Protein 3OKQ (pdb70)

Organism: Saccharomyces cerevisiae (strain ATCC 204508 / S288c) (NCBI:txid559292)

CATH classification: 1.20.58.1540

GO terms:
  GO:0099503 secretory vesicle (C, IDA)
  GO:0005519 cytoskeletal regulatory protein binding (F, IDA)
  GO:0043332 mating projection tip (C, IDA)
  GO:0000131 incipient cellular bud site (C, IDA)
  GO:0005816 spindle pole body (C, IDA)
  GO:0005934 cellular bud tip (C, IDA)
  GO:0005935 cellular bud neck (C, IDA)
  GO:0003779 actin binding (F, IDA)
  GO:0000133 polarisome (C, IDA)
  GO:0051127 positive regulation of actin nucleation (P, IDA)
  GO:0090338 positive regulation of formin-nucleated actin cable assembly (P, IDA)
  GO:0051017 actin filament bundle assembly (P, IGI)
  GO:0051127 positive regulation of actin nucleation (P, IGI)
  GO:0032956 regulation of actin cytoskeleton organization (P, IGI)
  GO:0071474 cellular hyperosmotic response (P, IGI)
  GO:0090338 positive regulation of formin-nucleated actin cable assembly (P, IGI)
  GO:0007118 budding cell apical bud growth (P, IGI)
  GO:0008047 enzyme activator activity (F, IMP)
  GO:0043332 mating projection tip (C, HDA)
  GO:0005628 prospore membrane (C, HDA)

Foldseek 3Di:
DDLVVVLVVLVVVLVVLVVVLVVLVVVLVVLVVVQCCCCVPVVDHDDPVSVVVSVVSVVVSVVSVVVSVVSCVVCVVSNVVSVCVVVVVVVVVVVVVVVVVVVVVVVVVVVVVVVVVVVVVVVVD

Radius of gyration: 33.39 Å; Cα contacts (8 Å, |Δi|>4): 32; chains: 1; bounding box: 31×106×50 Å

InterPro domains:
  IPR005613 Actin interacting protein 3, C-terminal [SM00806] (365-776)
  IPR022782 Actin interacting protein 3-like, C-terminal [PF03915] (365-776)
  IPR051825 SRC Kinase Signaling Inhibitor [PTHR22741] (454-774)
  IPR056279 Aip3p/Bud6, N-terminal domain [PF23153] (26-134)

Nearest PDB structures (foldseek):
  3okq-assembly1_A-2  TM=1.005E+00  e=1.986E-15  Saccharomyces cerevisiae
  4ilo-assembly1_A  TM=4.457E-01  e=1.223E+00  Chlamydia trachomatis L2/434/Bu

B-factor: mean 29.8, std 8.94, range [16.36, 65.03]

Sequence (125 aa):
SSNRMYMEKSQTELGDLSDTLLSKVDDLQDVIEIMRKDVAERRSQPAKKKLETVSKDLENAQADVLKLQEFIDTEKPHWKKTWEAELDKVCEEQQFLTLQEELILDLKEDLGKALETFDLIKLCC

Secondary structure (DSSP, 8-state):
--HHHHHHHHHHHHHHHHHHHHHHHHHHHHHHHHHHHHHHHH-PPPPHHHHHHHHHHHHHHHHHHHHHHHHHHHHHHHHHHHHHHHHHHHHHHHHHHHHHHHHHHHHHHHHHHHHHHHHHHHHH-

Solvent-accessible surface area: 10484 Å² total; per-residue (Å²): 130,66,101,98,91,84,6,97,131,8,76,86,86,35,34,85,75,44,92,70,15,105,59,90,55,71,94,15,108,88,50,65,57,103,24,158,108,38,71,83,120,151,213,41,136,26,57,123,104,93,73,119,32,12,57,114,64,78,110,86,9,122,38,37,72,113,131,32,92,104,30,58,86,93,28,111,62,76,15,96,132,10,99,94,65,66,122,91,119,72,60,115,91,117,102,126,104,70,111,78,89,93,84,87,120,76,103,137,102,90,115,32,126,54,92,118,73,108,65,113,90,115,149,118,132

Structure (mmCIF, N/CA/C/O backbone):
data_3OKQ
#
_entry.id   3OKQ
#
_cell.length_a   58.883
_cell.length_b   95.214
_cell.length_c   70.787
_cell.angle_alpha   90.00
_cell.angle_beta   90.00
_cell.angle_gamma   90.00
#
_symmetry.space_group_name_H-M   'C 2 2 21'
#
loop_
_entity.id
_entity.type
_entity.pdbx_description
1 polymer 'Bud site selection protein 6'
2 water water
#
loop_
_atom_site.group_PDB
_atom_site.id
_atom_site.type_symbol
_atom_site.label_atom_id
_atom_site.label_alt_id
_atom_site.label_comp_id
_atom_site.label_asym_id
_atom_site.label_entity_id
_atom_site.label_seq_id
_atom_site.pdbx_PDB_ins_code
_atom_site.Cartn_x
_atom_site.Cartn_y
_atom_site.Cartn_z
_atom_site.occupancy
_atom_site.B_iso_or_equiv
_atom_site.auth_seq_id
_atom_site.auth_comp_id
_atom_site.auth_asym_id
_atom_site.auth_atom_id
_atom_site.pdbx_PDB_model_num
ATOM 1 N N . SER A 1 6 ? -1.359 8.818 2.622 1.00 61.59 553 SER A N 1
ATOM 2 C CA . SER A 1 6 ? -0.182 8.813 1.756 1.00 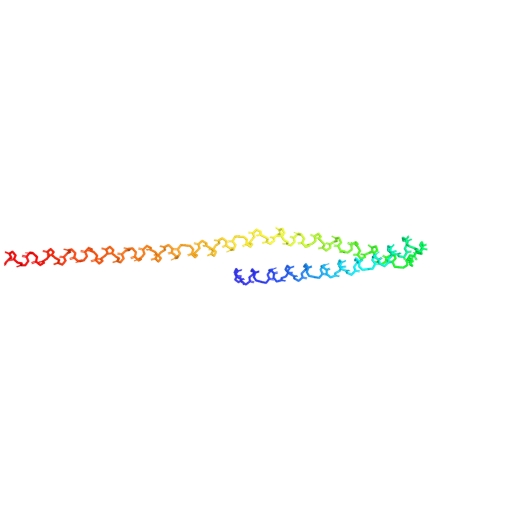57.75 553 SER A CA 1
ATOM 3 C C . SER A 1 6 ? 0.963 8.037 2.404 1.00 52.79 553 SER A C 1
ATOM 4 O O . SER A 1 6 ? 1.365 8.338 3.529 1.00 58.19 553 SER A O 1
ATOM 7 N N . SER A 1 7 ? 1.477 7.040 1.689 1.00 41.24 554 SER A N 1
ATOM 8 C CA . SER A 1 7 ? 2.594 6.227 2.163 1.00 35.72 554 SER A CA 1
ATOM 9 C C . SER A 1 7 ? 3.910 7.003 2.141 1.00 34.04 554 SER A C 1
ATOM 10 O O . SER A 1 7 ? 4.030 8.017 1.455 1.00 29.73 554 SER A O 1
ATOM 13 N N . ASN A 1 8 ? 4.896 6.519 2.890 1.00 31.75 555 ASN A N 1
ATOM 14 C CA . ASN A 1 8 ? 6.231 7.114 2.869 1.00 30.88 555 ASN A CA 1
ATOM 15 C C . ASN A 1 8 ? 6.800 7.138 1.448 1.00 31.87 555 ASN A C 1
ATOM 16 O O . ASN A 1 8 ? 7.307 8.161 0.985 1.00 27.13 555 ASN A O 1
ATOM 21 N N . ARG A 1 9 ? 6.706 6.005 0.757 1.00 29.61 556 ARG A N 1
ATOM 22 C CA . ARG A 1 9 ? 7.206 5.908 -0.615 1.00 27.21 556 ARG A CA 1
ATOM 23 C C . ARG A 1 9 ? 6.536 6.901 -1.574 1.00 27.84 556 ARG A C 1
ATOM 24 O O . ARG A 1 9 ? 7.209 7.551 -2.383 1.00 28.28 556 ARG A O 1
ATOM 32 N N . MET A 1 10 ? 5.213 7.007 -1.503 1.00 28.45 557 MET A N 1
ATOM 33 C CA . MET A 1 10 ? 4.493 7.937 -2.370 1.00 30.41 557 MET A CA 1
ATOM 34 C C . MET A 1 10 ? 4.855 9.388 -2.061 1.00 31.09 557 MET A C 1
ATOM 35 O O . MET A 1 10 ? 4.963 10.212 -2.968 1.00 29.05 557 MET A O 1
ATOM 40 N N . TYR A 1 11 ? 5.045 9.705 -0.785 1.00 28.91 558 TYR A N 1
ATOM 41 C CA . TYR A 1 11 ? 5.434 11.063 -0.423 1.00 30.76 558 TYR A CA 1
ATOM 42 C C . TYR A 1 11 ? 6.797 11.407 -1.009 1.00 28.05 558 TYR A C 1
ATOM 43 O O . TYR A 1 11 ? 7.008 12.512 -1.504 1.00 26.11 558 TYR A O 1
ATOM 52 N N . MET A 1 12 ? 7.723 10.456 -0.935 1.00 28.15 559 MET A N 1
ATOM 53 C CA . MET A 1 12 ? 9.056 10.623 -1.505 1.00 28.86 559 MET A CA 1
ATOM 54 C C . MET A 1 12 ? 8.988 10.930 -3.002 1.00 28.49 559 MET A C 1
ATOM 55 O O . MET A 1 12 ? 9.592 11.888 -3.483 1.00 23.80 559 MET A O 1
ATOM 60 N N . GLU A 1 13 ? 8.240 10.121 -3.736 1.00 25.00 560 GLU A N 1
ATOM 61 C CA . GLU A 1 13 ? 8.210 10.256 -5.184 1.00 27.36 560 GLU A CA 1
ATOM 62 C C . GLU A 1 13 ? 7.498 11.528 -5.635 1.00 26.59 560 GLU A C 1
ATOM 63 O O . GLU A 1 13 ? 7.922 12.177 -6.587 1.00 25.31 560 GLU A O 1
ATOM 69 N N . LYS A 1 14 ? 6.434 11.906 -4.941 1.00 27.88 561 LYS A N 1
ATOM 70 C CA . LYS A 1 14 ? 5.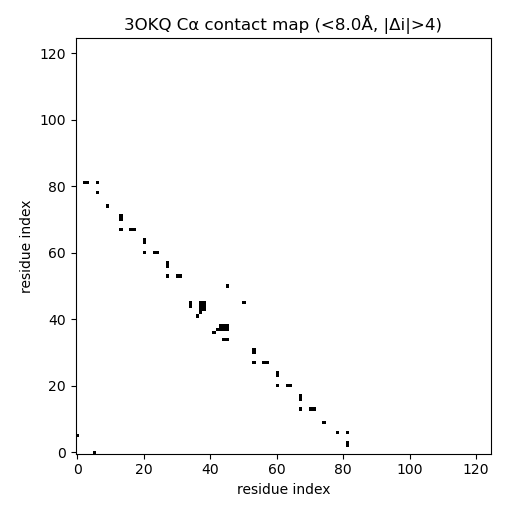751 13.145 -5.281 1.00 29.27 561 LYS A CA 1
ATOM 71 C C . LYS A 1 14 ? 6.569 14.382 -4.906 1.00 27.01 561 LYS A C 1
ATOM 72 O O . LYS A 1 14 ? 6.551 15.373 -5.629 1.00 24.61 561 LYS A O 1
ATOM 78 N N . SER A 1 15 ? 7.272 14.344 -3.776 1.00 21.50 562 SER A N 1
ATOM 79 C CA . SER A 1 15 ? 7.994 15.539 -3.339 1.00 24.69 562 SER A CA 1
ATOM 80 C C . SER A 1 15 ? 9.276 15.741 -4.163 1.00 24.61 562 SER A C 1
ATOM 81 O O . SER A 1 15 ? 9.686 16.871 -4.420 1.00 22.09 562 SER A O 1
ATOM 84 N N . GLN A 1 16 ? 9.886 14.646 -4.601 1.00 21.46 563 GLN A N 1
ATOM 85 C CA . GLN A 1 16 ? 11.053 14.745 -5.471 1.00 23.65 563 GLN A CA 1
ATOM 86 C C . GLN A 1 16 ? 10.644 15.274 -6.853 1.00 24.82 563 GLN A C 1
ATOM 87 O O . GLN A 1 16 ? 11.345 16.095 -7.448 1.00 23.54 563 GLN A O 1
ATOM 93 N N . THR A 1 17 ? 9.497 14.820 -7.343 1.00 20.87 564 THR A N 1
ATOM 94 C CA . THR A 1 17 ? 8.965 15.305 -8.615 1.00 27.32 564 THR A CA 1
ATOM 95 C C . THR A 1 17 ? 8.699 16.800 -8.532 1.00 24.83 564 THR A C 1
ATOM 96 O O . THR A 1 17 ? 8.999 17.541 -9.462 1.00 27.41 564 THR A O 1
ATOM 100 N N . GLU A 1 18 ? 8.147 17.241 -7.404 1.00 26.53 565 GLU A N 1
ATOM 101 C CA . GLU A 1 18 ? 7.904 18.666 -7.186 1.00 28.82 565 GLU A CA 1
ATOM 102 C C . GLU A 1 18 ? 9.212 19.459 -7.197 1.00 27.26 565 GLU A C 1
ATOM 103 O O . GLU A 1 18 ? 9.284 20.530 -7.790 1.00 23.43 565 GLU A O 1
ATOM 109 N N . LEU A 1 19 ? 10.245 18.928 -6.547 1.00 23.36 566 LEU A N 1
ATOM 110 C CA . LEU A 1 19 ? 11.554 19.579 -6.548 1.00 25.13 566 LEU A CA 1
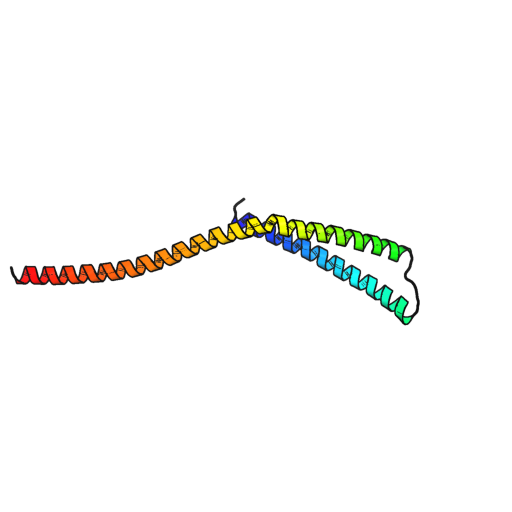ATOM 111 C C . LEU A 1 19 ? 12.075 19.775 -7.978 1.00 22.90 566 LEU A C 1
ATOM 112 O O . LEU A 1 19 ? 12.521 20.861 -8.336 1.00 23.57 566 LEU A O 1
ATOM 117 N N . GLY A 1 20 ? 12.033 18.706 -8.765 1.00 21.59 567 GLY A N 1
ATOM 118 C CA . GLY A 1 20 ? 12.450 18.726 -10.157 1.00 21.57 567 GLY A CA 1
ATOM 119 C C . GLY A 1 20 ? 11.697 19.748 -10.995 1.00 27.89 567 GLY A C 1
ATOM 120 O O . GLY A 1 20 ? 12.297 20.424 -11.834 1.00 25.23 567 GLY A O 1
ATOM 121 N N . ASP A 1 21 ? 10.391 19.878 -10.769 1.00 26.55 568 ASP A N 1
ATOM 122 C CA . ASP A 1 21 ? 9.593 20.867 -11.506 1.00 29.67 568 ASP A CA 1
ATOM 123 C C . ASP A 1 21 ? 9.974 22.299 -11.130 1.00 28.36 568 ASP A C 1
ATOM 124 O O . ASP A 1 21 ? 10.069 23.166 -11.992 1.00 26.98 568 ASP A O 1
ATOM 129 N N . LEU A 1 22 ? 10.182 22.542 -9.839 1.00 24.84 569 LEU A N 1
ATOM 130 C CA . LEU A 1 22 ? 10.593 23.858 -9.356 1.00 26.85 569 LEU A CA 1
ATOM 131 C C . LEU A 1 22 ? 11.954 24.295 -9.910 1.00 26.66 569 LEU A C 1
ATOM 132 O O . LEU A 1 22 ? 12.116 25.443 -10.337 1.00 25.15 569 LEU A O 1
ATOM 137 N N . SER A 1 23 ? 12.936 23.395 -9.899 1.00 20.55 570 SER A N 1
ATOM 138 C CA . SER A 1 23 ? 14.271 23.784 -10.342 1.00 22.17 570 SER A CA 1
ATOM 139 C C . SER A 1 23 ? 14.279 23.900 -11.856 1.00 25.74 570 SER A C 1
ATOM 140 O O . SER A 1 23 ? 15.021 24.692 -12.439 1.00 22.32 570 SER A O 1
ATOM 143 N N . ASP A 1 24 ? 13.415 23.126 -12.495 1.00 25.95 571 ASP A N 1
ATOM 144 C CA . ASP A 1 24 ? 13.289 23.194 -13.936 1.00 29.13 571 ASP A CA 1
ATOM 145 C C . ASP A 1 24 ? 12.709 24.501 -14.424 1.00 25.40 571 ASP A C 1
ATOM 146 O O . ASP A 1 24 ? 13.185 25.073 -15.406 1.00 24.88 571 ASP A O 1
ATOM 151 N N . THR A 1 25 ? 11.647 24.938 -13.760 1.00 25.51 572 THR A N 1
ATOM 152 C CA . THR A 1 25 ? 11.019 26.206 -14.068 1.00 26.73 572 THR A CA 1
ATOM 153 C C . THR A 1 25 ? 12.018 27.343 -13.864 1.00 26.96 572 THR A C 1
ATOM 154 O O . THR A 1 25 ? 12.075 28.288 -14.657 1.00 29.65 572 THR A O 1
ATOM 158 N N . LEU A 1 26 ? 12.821 27.250 -12.814 1.00 21.99 573 LEU A N 1
ATOM 159 C CA . LEU A 1 26 ? 13.755 28.331 -12.501 1.00 25.68 573 LEU A CA 1
ATOM 160 C C . LEU A 1 26 ? 14.934 28.327 -13.462 1.00 23.67 573 LEU A C 1
ATOM 161 O O . LEU A 1 26 ? 15.426 29.377 -13.858 1.00 20.42 573 LEU A O 1
ATOM 166 N N . LEU A 1 27 ? 15.382 27.135 -13.837 1.00 22.67 574 LEU A N 1
ATOM 167 C CA . LEU A 1 27 ? 16.437 26.999 -14.832 1.00 24.14 574 LEU A CA 1
ATOM 168 C C . LEU A 1 27 ? 16.035 27.705 -16.126 1.00 26.28 574 LEU A C 1
ATOM 169 O O . LEU A 1 27 ? 16.845 28.397 -16.745 1.00 21.89 574 LEU A O 1
ATOM 174 N N . SER A 1 28 ? 14.788 27.530 -16.544 1.00 24.86 575 SER A N 1
ATOM 175 C CA . SER A 1 28 ? 14.376 28.126 -17.815 1.00 32.81 575 SER A CA 1
ATOM 176 C C . SER A 1 28 ? 14.274 29.656 -17.715 1.00 28.62 575 SER A C 1
ATOM 177 O O . SER A 1 28 ? 14.638 30.362 -18.659 1.00 24.37 575 SER A O 1
ATOM 180 N N . LYS A 1 29 ? 13.822 30.163 -16.564 1.00 24.87 576 LYS A N 1
ATOM 181 C CA . LYS A 1 29 ? 13.805 31.601 -16.314 1.00 27.50 576 LYS A CA 1
ATOM 182 C C . LYS A 1 29 ? 15.210 32.202 -16.300 1.00 26.09 576 LYS A C 1
ATOM 183 O O . LYS A 1 29 ? 15.431 33.297 -16.823 1.00 25.10 576 LYS A O 1
ATOM 189 N N . VAL A 1 30 ? 16.158 31.496 -15.694 1.00 20.84 577 VAL A N 1
ATOM 190 C CA . VAL A 1 30 ? 17.539 31.977 -15.658 1.00 22.14 577 VAL A CA 1
ATOM 191 C C . VAL A 1 30 ? 18.142 31.961 -17.069 1.00 23.42 577 VAL A C 1
ATOM 192 O O . VAL A 1 30 ? 18.775 32.933 -17.478 1.00 24.61 577 VAL A O 1
ATOM 196 N N . ASP A 1 31 ? 17.916 30.871 -17.812 1.00 22.61 578 ASP A N 1
ATOM 197 C CA . ASP A 1 31 ? 18.315 30.800 -19.228 1.00 25.68 578 ASP A CA 1
ATOM 198 C C . ASP A 1 31 ? 17.779 31.976 -20.053 1.00 23.74 578 ASP A C 1
ATOM 199 O O . ASP A 1 31 ? 18.500 32.546 -20.868 1.00 23.62 578 ASP A O 1
ATOM 204 N N . ASP A 1 32 ? 16.501 32.302 -19.870 1.00 25.10 579 ASP A N 1
ATOM 205 C CA . ASP A 1 32 ? 15.878 33.407 -20.585 1.00 27.83 579 ASP A CA 1
ATOM 206 C C . ASP A 1 32 ? 16.538 34.727 -20.213 1.00 26.78 579 ASP A C 1
ATOM 207 O O . ASP A 1 32 ? 16.836 35.553 -21.078 1.00 21.63 579 ASP A O 1
ATOM 212 N N . LEU A 1 33 ? 16.770 34.914 -18.918 1.00 22.70 580 LEU A N 1
ATOM 213 C CA . LEU A 1 33 ? 17.400 36.128 -18.415 1.00 22.79 580 LEU A CA 1
ATOM 214 C C . LEU A 1 33 ? 18.792 36.290 -18.986 1.00 20.72 580 LEU A C 1
ATOM 215 O O . LEU A 1 33 ? 19.184 37.380 -19.373 1.00 20.21 580 LEU A O 1
ATOM 220 N N . GLN A 1 34 ? 19.548 35.199 -19.015 1.00 20.64 581 GLN A N 1
ATOM 221 C CA . GLN A 1 34 ? 20.900 35.233 -19.550 1.00 19.86 581 GLN A CA 1
ATOM 222 C C . GLN A 1 34 ? 20.904 35.652 -21.021 1.00 23.74 581 GLN A C 1
ATOM 223 O O . GLN A 1 34 ? 21.780 36.409 -21.448 1.00 21.86 581 GLN A O 1
ATOM 229 N N . ASP A 1 35 ? 19.935 35.155 -21.791 1.00 21.80 582 ASP A N 1
ATOM 230 C CA . ASP A 1 35 ? 19.819 35.514 -23.208 1.00 23.16 582 ASP A CA 1
ATOM 231 C C . ASP A 1 35 ? 19.520 37.011 -23.370 1.00 21.08 582 ASP A C 1
ATOM 232 O O . ASP A 1 35 ? 20.181 37.711 -24.142 1.00 18.56 582 ASP A O 1
ATOM 237 N N . VAL A 1 36 ? 18.515 37.495 -22.649 1.00 19.10 583 VAL A N 1
ATOM 238 C CA . VAL A 1 36 ? 18.136 38.908 -22.735 1.00 19.26 583 VAL A CA 1
ATOM 239 C C . VAL A 1 36 ? 19.304 39.816 -22.350 1.00 22.60 583 VAL A C 1
ATOM 240 O O . VAL A 1 36 ? 19.599 40.797 -23.032 1.00 20.69 583 VAL A O 1
ATOM 244 N N . ILE A 1 37 ? 19.974 39.471 -21.260 1.00 18.15 584 ILE A N 1
ATOM 245 C CA . ILE A 1 37 ? 21.086 40.264 -20.754 1.00 17.31 584 ILE A CA 1
ATOM 246 C C . ILE A 1 37 ? 22.315 40.227 -21.666 1.00 18.29 584 ILE A C 1
ATOM 247 O O . ILE A 1 37 ? 23.033 41.221 -21.781 1.00 19.67 584 ILE A O 1
ATOM 252 N N . GLU A 1 38 ? 22.551 39.103 -22.336 1.00 19.42 585 GLU A N 1
ATOM 253 C CA . GLU A 1 38 ? 23.676 39.017 -23.262 1.00 21.72 585 GLU A CA 1
ATOM 254 C C . GLU A 1 38 ? 23.427 39.895 -24.492 1.00 20.76 585 GLU A C 1
ATOM 255 O O . GLU A 1 38 ? 24.347 40.515 -25.002 1.00 22.44 585 GLU A O 1
ATOM 261 N N . ILE A 1 39 ? 22.183 39.941 -24.963 1.00 18.35 586 ILE A N 1
ATOM 262 C CA . ILE A 1 39 ? 21.836 40.833 -26.059 1.00 20.97 586 ILE A CA 1
ATOM 263 C C . ILE A 1 39 ? 22.187 42.260 -25.660 1.00 22.51 586 ILE A C 1
ATOM 264 O O . ILE A 1 39 ? 22.806 42.995 -26.437 1.00 20.26 586 ILE A O 1
ATOM 269 N N . MET A 1 40 ? 21.821 42.629 -24.432 1.00 17.56 587 MET A N 1
ATOM 270 C CA . MET A 1 40 ? 22.122 43.959 -23.886 1.00 20.48 587 MET A CA 1
ATOM 271 C C . MET A 1 40 ? 23.623 44.227 -23.802 1.00 21.57 587 MET A C 1
ATOM 272 O O . MET A 1 40 ? 24.106 45.301 -24.215 1.00 23.36 587 MET A O 1
ATOM 277 N N . ARG A 1 41 ? 24.359 43.265 -23.250 1.00 19.21 588 ARG A N 1
ATOM 278 C CA . ARG A 1 41 ? 25.798 43.422 -23.055 1.00 20.91 588 ARG A CA 1
ATOM 279 C C . ARG A 1 41 ? 26.509 43.592 -24.387 1.00 23.27 588 ARG A C 1
ATOM 280 O O . ARG A 1 41 ? 27.414 44.418 -24.519 1.00 24.08 588 ARG A O 1
ATOM 288 N N . LYS A 1 42 ? 26.102 42.793 -25.367 1.00 19.18 589 LYS A N 1
ATOM 289 C CA . LYS A 1 42 ? 26.738 42.813 -26.676 1.00 26.28 589 LYS A CA 1
ATOM 290 C C . LYS A 1 42 ? 26.520 44.167 -27.336 1.00 27.99 589 LYS A C 1
ATOM 291 O O . LYS A 1 42 ? 27.443 44.733 -27.924 1.00 28.24 589 LYS A O 1
ATOM 297 N N . ASP A 1 43 ? 25.302 44.689 -27.216 1.00 24.15 590 ASP A N 1
ATOM 298 C CA . ASP A 1 43 ? 24.961 45.992 -27.793 1.00 27.21 590 ASP A CA 1
ATOM 299 C C . ASP A 1 43 ? 25.729 47.140 -27.123 1.00 30.66 590 ASP A C 1
ATOM 300 O O . ASP A 1 43 ? 26.237 48.031 -27.802 1.00 30.87 590 ASP A O 1
ATOM 305 N N . VAL A 1 44 ? 25.798 47.131 -25.795 1.00 27.47 591 VAL A N 1
ATOM 306 C CA . VAL A 1 44 ? 26.517 48.183 -25.071 1.00 33.02 591 VAL A CA 1
ATOM 307 C C . VAL A 1 44 ? 28.024 48.112 -25.324 1.00 38.40 591 VAL A C 1
ATOM 308 O O . VAL A 1 44 ? 28.649 49.103 -25.711 1.00 37.11 591 VAL A O 1
ATOM 312 N N . ALA A 1 45 ? 28.593 46.926 -25.130 1.00 32.58 592 ALA A N 1
ATOM 313 C CA . ALA A 1 45 ? 30.030 46.697 -25.288 1.00 36.19 592 ALA A CA 1
ATOM 314 C C . ALA A 1 45 ? 30.601 47.059 -26.658 1.00 38.36 592 ALA A C 1
ATOM 315 O O . ALA A 1 45 ? 31.664 47.669 -26.742 1.00 38.93 592 ALA A O 1
ATOM 317 N N . GLU A 1 46 ? 29.909 46.663 -27.724 1.00 35.01 593 GLU A N 1
ATOM 318 C CA . GLU A 1 46 ? 30.445 46.793 -29.073 1.00 41.64 593 GLU A CA 1
ATOM 319 C C . GLU A 1 46 ? 29.894 47.980 -29.873 1.00 46.00 593 GLU A C 1
ATOM 320 O O . GLU A 1 46 ? 30.507 48.393 -30.855 1.00 46.44 593 GLU A O 1
ATOM 326 N N . ARG A 1 47 ? 28.737 48.505 -29.481 1.00 39.81 594 ARG A N 1
ATOM 327 C CA . ARG A 1 47 ? 28.088 49.570 -30.246 1.00 42.31 594 ARG A CA 1
ATOM 328 C C . ARG A 1 47 ? 27.813 50.754 -29.354 1.00 38.61 594 ARG A C 1
ATOM 329 O O . ARG A 1 47 ? 27.398 51.807 -29.831 1.00 45.76 594 ARG A O 1
ATOM 337 N N . ARG A 1 48 ? 28.024 50.576 -28.056 1.00 34.97 595 ARG A N 1
ATOM 338 C CA . ARG A 1 48 ? 27.650 51.593 -27.081 1.00 41.23 595 ARG A CA 1
ATOM 339 C C . ARG A 1 48 ? 26.178 51.955 -27.273 1.00 43.47 595 ARG A C 1
ATOM 340 O O . ARG A 1 48 ? 25.755 53.064 -26.938 1.00 39.08 595 ARG A O 1
ATOM 348 N N . SER A 1 49 ? 25.413 51.012 -27.825 1.00 36.13 596 SER A N 1
ATOM 349 C CA . SER A 1 49 ? 23.973 51.171 -27.997 1.00 36.62 596 SER A CA 1
ATOM 350 C C . SER A 1 49 ? 23.232 50.658 -26.761 1.00 34.93 596 SER A C 1
ATOM 351 O O . SER A 1 49 ? 23.437 49.520 -26.333 1.00 30.91 596 SER A O 1
ATOM 354 N N . GLN A 1 50 ? 22.370 51.502 -26.202 1.00 33.90 597 GLN A N 1
ATOM 355 C CA . GLN A 1 50 ? 21.685 51.204 -24.945 1.00 31.92 597 GLN A CA 1
ATOM 356 C C . GLN A 1 50 ? 20.372 50.455 -25.154 1.00 29.78 597 GLN A C 1
ATOM 357 O O . GLN A 1 50 ? 19.693 50.659 -26.155 1.00 30.82 597 GLN A O 1
ATOM 363 N N . PRO A 1 51 ? 19.997 49.601 -24.188 1.00 25.80 598 PRO A N 1
ATOM 364 C CA . PRO A 1 51 ? 18.693 48.929 -24.238 1.00 24.59 598 PRO A CA 1
ATOM 365 C C . PRO A 1 51 ? 17.550 49.914 -24.037 1.00 24.60 598 PRO A C 1
ATOM 366 O O . PRO A 1 51 ? 17.728 50.975 -23.431 1.00 20.98 598 PRO A O 1
ATOM 370 N N . ALA A 1 52 ? 16.374 49.555 -24.523 1.00 19.36 599 ALA A N 1
ATOM 371 C CA . ALA A 1 52 ? 15.197 50.362 -24.259 1.00 22.62 599 ALA A CA 1
ATOM 372 C C . ALA A 1 52 ? 14.931 50.418 -22.754 1.00 24.28 599 ALA A C 1
ATOM 373 O O . ALA A 1 52 ? 15.196 49.452 -22.018 1.00 20.77 599 ALA A O 1
ATOM 375 N N . LYS A 1 53 ? 14.403 51.544 -22.296 1.00 20.98 600 LYS A N 1
ATOM 376 C CA . LYS A 1 53 ? 14.102 51.721 -20.880 1.00 23.17 600 LYS A CA 1
ATOM 377 C C . LYS A 1 53 ? 13.088 50.703 -20.380 1.00 28.61 600 LYS A C 1
ATOM 378 O O . LYS A 1 53 ? 13.218 50.199 -19.269 1.00 31.11 600 LYS A O 1
ATOM 384 N N . LYS A 1 54 ? 12.090 50.383 -21.198 1.00 29.13 601 LYS A N 1
ATOM 385 C CA . LYS A 1 54 ? 11.089 49.405 -20.787 1.00 33.45 601 LYS A CA 1
ATOM 386 C C . LYS A 1 54 ? 11.705 48.021 -20.592 1.00 33.54 601 LYS A C 1
ATOM 387 O O . LYS A 1 54 ? 11.226 47.235 -19.777 1.00 33.85 601 LYS A O 1
ATOM 393 N N . LYS A 1 55 ? 12.756 47.721 -21.348 1.00 29.79 602 LYS A N 1
ATOM 394 C CA . LYS A 1 55 ? 13.412 46.426 -21.234 1.00 28.43 602 LYS A CA 1
ATOM 395 C C . LYS A 1 55 ? 14.249 46.369 -19.961 1.00 27.54 602 LYS A C 1
ATOM 396 O O . LYS A 1 55 ? 14.304 45.341 -19.301 1.00 27.16 602 LYS A O 1
ATOM 402 N N . LEU A 1 56 ? 14.911 47.469 -19.620 1.00 24.74 603 LEU A N 1
ATOM 403 C CA . LEU A 1 56 ? 15.658 47.514 -18.373 1.00 25.76 603 LEU A CA 1
ATOM 404 C C . LEU A 1 56 ? 14.708 47.255 -17.214 1.00 27.94 603 LEU A C 1
ATOM 405 O O . LEU A 1 56 ? 15.050 46.564 -16.254 1.00 25.22 603 LEU A O 1
ATOM 410 N N . GLU A 1 57 ? 13.507 47.819 -17.306 1.00 30.38 604 GLU A N 1
ATOM 411 C CA . GLU A 1 57 ? 12.529 47.674 -16.236 1.00 32.98 604 GLU A CA 1
ATOM 412 C C . GLU A 1 57 ? 12.061 46.235 -16.105 1.00 29.71 604 GLU A C 1
ATOM 413 O O . GLU A 1 57 ? 11.959 45.716 -14.999 1.00 30.05 604 GLU A O 1
ATOM 419 N N . THR A 1 58 ? 11.766 45.592 -17.226 1.00 27.71 605 THR A N 1
ATOM 420 C CA . THR A 1 58 ? 11.222 44.250 -17.147 1.00 34.62 605 THR A CA 1
ATOM 421 C C . THR A 1 58 ? 12.307 43.273 -16.717 1.00 32.37 605 THR A C 1
ATOM 422 O O . THR A 1 58 ? 12.028 42.343 -15.968 1.00 29.03 605 THR A O 1
ATOM 426 N N . VAL A 1 59 ? 13.549 43.503 -17.145 1.00 25.93 606 VAL A N 1
ATOM 427 C CA . VAL A 1 59 ? 14.631 42.635 -16.688 1.00 28.91 606 VAL A CA 1
ATOM 428 C C . VAL A 1 59 ? 14.875 42.816 -15.187 1.00 24.67 606 VAL A C 1
ATOM 429 O O . VAL A 1 59 ? 15.106 41.849 -14.466 1.00 21.77 606 VAL A O 1
ATOM 433 N N . SER A 1 60 ? 14.812 44.056 -14.721 1.00 20.54 607 SER A N 1
ATOM 434 C CA . SER A 1 60 ? 15.000 44.310 -13.308 1.00 24.79 607 SER A CA 1
ATOM 435 C C . SER A 1 60 ? 14.020 43.449 -12.517 1.00 29.03 607 SER A C 1
ATOM 436 O O . SER A 1 60 ? 14.408 42.776 -11.559 1.00 28.65 607 SER A O 1
ATOM 439 N N . LYS A 1 61 ? 12.756 43.440 -12.936 1.00 26.76 608 LYS A N 1
ATOM 440 C CA . LYS A 1 61 ? 11.753 42.674 -12.205 1.00 32.38 608 LYS A CA 1
ATOM 441 C C . LYS A 1 61 ? 11.882 41.165 -12.394 1.00 28.64 608 LYS A C 1
ATOM 442 O O . LYS A 1 61 ? 11.583 40.414 -11.474 1.00 26.35 608 LYS A O 1
ATOM 448 N N . ASP A 1 62 ? 12.328 40.722 -13.571 1.00 27.25 609 ASP A N 1
ATOM 449 C CA . ASP A 1 62 ? 12.563 39.298 -13.794 1.00 28.80 609 ASP A CA 1
ATOM 450 C C . ASP A 1 62 ? 13.699 38.796 -12.905 1.00 23.41 609 ASP A C 1
ATOM 451 O O . ASP A 1 62 ? 13.658 37.674 -12.429 1.00 22.91 609 ASP A O 1
ATOM 456 N N . LEU A 1 63 ? 14.716 39.627 -12.705 1.00 21.87 610 LEU A N 1
ATOM 457 C CA . LEU A 1 63 ? 15.832 39.282 -11.827 1.00 23.30 610 LEU A CA 1
ATOM 458 C C . LEU A 1 63 ? 15.375 39.185 -10.375 1.00 25.09 610 LEU A C 1
ATOM 459 O O . LEU A 1 63 ? 15.784 38.277 -9.655 1.00 25.41 610 LEU A O 1
ATOM 464 N N . GLU A 1 64 ? 14.531 40.125 -9.955 1.00 22.97 611 GLU A N 1
ATOM 465 C CA . GLU A 1 64 ? 13.975 40.120 -8.603 1.00 29.48 611 GLU A CA 1
ATOM 466 C C . GLU A 1 64 ? 13.117 38.882 -8.374 1.00 26.89 611 GLU A C 1
ATOM 467 O O . GLU A 1 64 ? 13.185 38.257 -7.316 1.00 27.11 611 GLU A O 1
ATOM 473 N N . ASN A 1 65 ? 12.313 38.525 -9.370 1.00 23.91 612 ASN A N 1
ATOM 474 C CA . ASN A 1 65 ? 11.490 37.326 -9.282 1.00 28.74 612 ASN A CA 1
ATOM 475 C C . ASN A 1 65 ? 12.307 36.030 -9.231 1.00 28.22 612 ASN A C 1
ATOM 476 O O . ASN A 1 65 ? 11.939 35.087 -8.530 1.00 26.59 612 ASN A O 1
ATOM 481 N N . ALA A 1 66 ? 13.408 35.978 -9.972 1.00 25.23 613 ALA A N 1
ATOM 482 C CA . ALA A 1 66 ? 14.257 34.792 -9.951 1.00 25.28 613 ALA A CA 1
ATOM 483 C C . ALA A 1 66 ? 14.972 34.669 -8.606 1.00 26.05 613 ALA A C 1
ATOM 484 O O . ALA A 1 66 ? 15.175 33.565 -8.109 1.00 25.25 613 ALA A O 1
ATOM 486 N N . GLN A 1 67 ? 15.350 35.800 -8.023 1.00 25.88 614 GLN A N 1
ATOM 487 C CA . GLN A 1 67 ? 15.954 35.813 -6.689 1.00 28.54 614 GLN A CA 1
ATOM 488 C C . GLN A 1 67 ? 14.999 35.218 -5.660 1.00 27.85 614 GLN A C 1
ATOM 489 O O . GLN A 1 67 ? 15.397 34.415 -4.814 1.00 27.45 614 GLN A O 1
ATOM 495 N N . ALA A 1 68 ? 13.735 35.623 -5.734 1.00 25.40 615 ALA A N 1
ATOM 496 C CA . ALA A 1 68 ? 12.713 35.106 -4.829 1.00 28.43 615 ALA A CA 1
ATOM 497 C C . ALA A 1 68 ? 12.503 33.604 -5.032 1.00 28.52 615 ALA A C 1
ATOM 498 O O . ALA A 1 68 ? 12.342 32.854 -4.066 1.00 25.88 615 ALA A O 1
ATOM 500 N N . ASP A 1 69 ? 12.503 33.167 -6.290 1.00 24.95 616 ASP A N 1
ATOM 501 C CA . ASP A 1 69 ? 12.296 31.758 -6.606 1.00 26.87 616 ASP A CA 1
ATOM 502 C C . ASP A 1 69 ? 13.465 30.901 -6.129 1.00 25.63 616 ASP A C 1
ATOM 503 O O . ASP A 1 69 ? 13.278 29.755 -5.709 1.00 23.24 616 ASP A O 1
ATOM 508 N N . VAL A 1 70 ? 14.666 31.455 -6.229 1.00 21.17 617 VAL A N 1
ATOM 509 C CA . VAL A 1 70 ? 15.879 30.799 -5.753 1.00 23.60 617 VAL A CA 1
ATOM 510 C C . VAL A 1 70 ? 15.787 30.525 -4.246 1.00 23.00 617 VAL A C 1
ATOM 511 O O . VAL A 1 70 ? 16.156 29.440 -3.763 1.00 22.71 617 VAL A O 1
ATOM 515 N N . LEU A 1 71 ? 15.293 31.508 -3.502 1.00 24.10 618 LEU A N 1
ATOM 516 C CA . LEU A 1 71 ? 15.141 31.344 -2.061 1.00 27.98 618 LEU A CA 1
ATOM 517 C C . LEU A 1 71 ? 14.121 30.260 -1.732 1.00 25.97 618 LEU A C 1
ATOM 518 O O . LEU A 1 71 ? 14.360 29.435 -0.861 1.00 23.84 618 LEU A O 1
ATOM 523 N N . LYS A 1 72 ? 12.990 30.270 -2.433 1.00 23.10 619 LYS A N 1
ATOM 524 C CA . LYS A 1 72 ? 11.953 29.267 -2.237 1.00 27.70 619 LYS A CA 1
ATOM 525 C C . LYS A 1 72 ? 12.438 27.858 -2.587 1.00 24.99 619 LYS A C 1
ATOM 526 O O . LYS A 1 72 ? 12.080 26.896 -1.924 1.00 24.37 619 LYS A O 1
ATOM 532 N N . LEU A 1 73 ? 13.260 27.748 -3.626 1.00 22.87 620 LEU A N 1
ATOM 533 C CA . LEU A 1 73 ? 13.820 26.464 -4.026 1.00 22.13 620 LEU A CA 1
ATOM 534 C C . LEU A 1 73 ? 14.744 25.909 -2.940 1.00 23.93 620 LEU A C 1
ATOM 535 O O . LEU A 1 73 ? 14.684 24.724 -2.606 1.00 22.43 620 LEU A O 1
ATOM 540 N N . GLN A 1 74 ? 15.600 26.768 -2.395 1.00 23.67 621 GLN A N 1
ATOM 541 C CA . GLN A 1 74 ? 16.494 26.368 -1.316 1.00 24.34 621 GLN A CA 1
ATOM 542 C C . GLN A 1 74 ? 15.702 25.948 -0.075 1.00 24.77 621 GLN A C 1
ATOM 543 O O . GLN A 1 74 ? 16.053 24.971 0.593 1.00 22.45 621 GLN A O 1
ATOM 549 N N . GLU A 1 75 ? 14.645 26.690 0.241 1.00 22.36 622 GLU A N 1
ATOM 550 C CA . GLU A 1 75 ? 13.792 26.333 1.377 1.00 26.89 622 GLU A CA 1
ATOM 551 C C . GLU A 1 75 ? 13.111 24.975 1.176 1.00 25.60 622 GLU A C 1
ATOM 552 O O . GLU A 1 75 ? 12.939 24.222 2.122 1.00 26.43 622 GLU A O 1
ATOM 558 N N . PHE A 1 76 ? 12.715 24.670 -0.052 1.00 23.34 623 PHE A N 1
ATOM 559 C CA . PHE A 1 76 ? 12.109 23.371 -0.341 1.00 24.21 623 PHE A CA 1
ATOM 560 C C . PHE A 1 76 ? 13.105 22.246 -0.058 1.00 24.34 623 PHE A C 1
ATOM 561 O O . PHE A 1 76 ? 12.791 21.273 0.644 1.00 23.83 623 PHE A O 1
ATOM 569 N N . ILE A 1 77 ? 14.314 22.384 -0.590 1.00 21.16 624 ILE A N 1
ATOM 570 C CA . ILE A 1 77 ? 15.363 21.396 -0.336 1.00 24.97 624 ILE A CA 1
ATOM 571 C C . ILE A 1 77 ? 15.651 21.251 1.160 1.00 27.71 624 ILE A C 1
ATOM 572 O O . ILE A 1 77 ? 15.729 20.128 1.679 1.00 24.96 624 ILE A O 1
ATOM 577 N N . ASP A 1 78 ? 15.792 22.388 1.849 1.00 21.49 625 ASP A N 1
ATOM 578 C CA . ASP A 1 78 ? 16.133 22.391 3.267 1.00 26.81 625 ASP A CA 1
ATOM 579 C C . ASP A 1 78 ? 15.051 21.747 4.133 1.00 26.59 625 ASP A C 1
ATOM 580 O O . ASP A 1 78 ? 15.366 21.071 5.111 1.00 28.81 625 ASP A O 1
ATOM 585 N N . THR A 1 79 ? 13.785 21.957 3.780 1.00 22.11 626 THR A N 1
ATOM 586 C CA . THR A 1 79 ? 12.688 21.418 4.568 1.00 27.47 626 THR A CA 1
ATOM 587 C C . THR A 1 79 ? 12.409 19.934 4.275 1.00 27.33 626 THR A C 1
ATOM 588 O O . THR A 1 79 ? 12.032 19.190 5.178 1.00 26.59 626 THR A O 1
ATOM 592 N N . GLU A 1 80 ? 12.608 19.508 3.027 1.00 22.54 627 GLU A N 1
ATOM 593 C CA . GLU A 1 80 ? 12.281 18.143 2.622 1.00 26.25 627 GLU A CA 1
ATOM 594 C C . GLU A 1 80 ? 13.412 17.145 2.870 1.00 25.40 627 GLU A C 1
ATOM 595 O O . GLU A 1 80 ? 13.161 15.983 3.181 1.00 24.53 627 GLU A O 1
ATOM 601 N N . LYS A 1 81 ? 14.652 17.604 2.741 1.00 24.44 628 LYS A N 1
ATOM 602 C CA . LYS A 1 81 ? 15.814 16.718 2.802 1.00 25.49 628 LYS A CA 1
ATOM 603 C C . LYS A 1 81 ? 15.916 15.842 4.070 1.00 22.88 628 LYS A C 1
ATOM 604 O O . LYS A 1 81 ? 16.225 14.660 3.965 1.00 21.19 628 LYS A O 1
ATOM 610 N N . PRO A 1 82 ? 15.657 16.415 5.260 1.00 22.77 629 PRO A N 1
ATOM 611 C CA . PRO A 1 82 ? 15.801 15.575 6.453 1.00 22.29 629 PRO A CA 1
ATOM 612 C C . PRO A 1 82 ? 14.811 14.413 6.454 1.00 23.24 629 PRO A C 1
ATOM 613 O O . PRO A 1 82 ? 15.175 13.315 6.856 1.00 20.87 629 PRO A O 1
ATOM 617 N N . HIS A 1 83 ? 13.589 14.644 5.993 1.00 21.64 630 HIS A N 1
ATOM 618 C CA . HIS A 1 83 ? 12.609 13.569 5.946 1.00 23.90 630 HIS A CA 1
ATOM 619 C C . HIS A 1 83 ? 12.966 12.523 4.873 1.00 23.96 630 HIS A C 1
ATOM 620 O O . HIS A 1 83 ? 12.749 11.332 5.078 1.00 19.88 630 HIS A O 1
ATOM 627 N N . TRP A 1 84 ? 13.521 12.967 3.743 1.00 20.91 631 TRP A N 1
ATOM 628 C CA . TRP A 1 84 ? 13.951 12.046 2.690 1.00 20.32 631 TRP A CA 1
ATOM 629 C C . TRP A 1 84 ? 15.024 11.088 3.209 1.00 18.65 631 TRP A C 1
ATOM 630 O O . TRP A 1 84 ? 14.956 9.887 2.953 1.00 20.28 631 TRP A O 1
ATOM 641 N N . LYS A 1 85 ? 16.018 11.627 3.917 1.00 17.22 632 LYS A N 1
ATOM 642 C CA . LYS A 1 85 ? 17.093 10.808 4.481 1.00 21.62 632 LYS A CA 1
ATOM 643 C C . LYS A 1 85 ? 16.566 9.766 5.465 1.00 18.53 632 LYS A C 1
ATOM 644 O O . LYS A 1 85 ? 17.027 8.635 5.459 1.00 18.69 632 LYS A O 1
ATOM 650 N N . LYS A 1 86 ? 15.630 10.161 6.328 1.00 18.99 633 LYS A N 1
ATOM 651 C CA . LYS A 1 86 ? 15.026 9.211 7.274 1.00 21.13 633 LYS A CA 1
ATOM 652 C C . LYS A 1 86 ? 14.246 8.113 6.556 1.00 20.24 633 LYS A C 1
ATOM 653 O O . LYS A 1 86 ? 14.264 6.962 6.983 1.00 17.01 633 LYS A O 1
ATOM 659 N N . THR A 1 87 ? 13.553 8.478 5.477 1.00 16.84 634 THR A N 1
ATOM 660 C CA . THR A 1 87 ? 12.823 7.501 4.663 1.00 17.87 634 THR A CA 1
ATOM 661 C C . THR A 1 87 ? 13.795 6.483 4.036 1.00 20.58 634 THR A C 1
ATOM 662 O O . THR A 1 87 ? 13.560 5.272 4.083 1.00 19.16 634 THR A O 1
ATOM 666 N N . TRP A 1 88 ? 14.888 6.978 3.456 1.00 18.43 635 TRP A N 1
ATOM 667 C CA . TRP A 1 88 ? 15.900 6.108 2.869 1.00 20.31 635 TRP A CA 1
ATOM 668 C C . TRP A 1 88 ? 16.567 5.227 3.917 1.00 21.70 635 TRP A C 1
ATOM 669 O O . TRP A 1 88 ? 16.785 4.053 3.673 1.00 19.14 635 TRP A O 1
ATOM 680 N N . GLU A 1 89 ? 16.925 5.806 5.063 1.00 20.79 636 GLU A N 1
ATOM 681 C CA . GLU A 1 89 ? 17.511 5.023 6.160 1.00 22.42 636 GLU A CA 1
ATOM 682 C C . GLU A 1 89 ? 16.606 3.861 6.570 1.00 22.61 636 GLU A C 1
ATOM 683 O O . GLU A 1 89 ?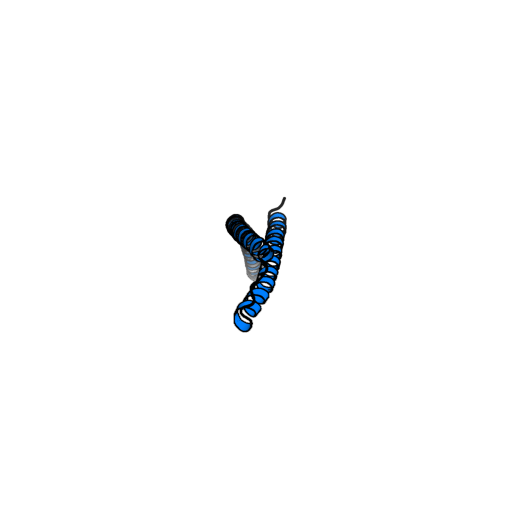 17.092 2.749 6.783 1.00 21.93 636 GLU A O 1
ATOM 689 N N . ALA A 1 90 ? 15.302 4.115 6.673 1.00 17.96 637 ALA A N 1
ATOM 690 C CA . ALA A 1 90 ? 14.349 3.072 7.050 1.00 21.67 637 ALA A CA 1
ATOM 691 C C . ALA A 1 90 ? 14.325 1.907 6.068 1.00 22.66 637 ALA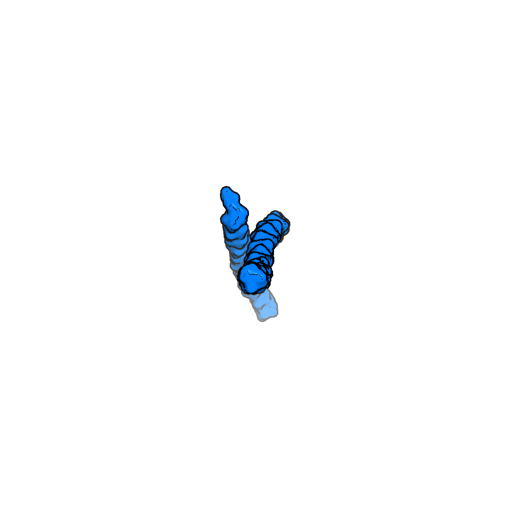 A C 1
ATOM 692 O O . ALA A 1 90 ? 14.294 0.739 6.478 1.00 20.52 637 ALA A O 1
ATOM 694 N N . GLU A 1 91 ? 14.301 2.232 4.776 1.00 19.21 638 GLU A N 1
ATOM 695 C CA . GLU A 1 91 ? 14.241 1.234 3.707 1.00 22.39 638 GLU A CA 1
ATOM 696 C C . GLU A 1 91 ? 15.546 0.462 3.605 1.00 19.82 638 GLU A C 1
ATOM 697 O O . GLU A 1 91 ? 15.537 -0.763 3.511 1.00 21.37 638 GLU A O 1
ATOM 703 N N . LEU A 1 92 ? 16.666 1.180 3.629 1.00 21.21 639 LEU A N 1
ATOM 704 C CA . LEU A 1 92 ? 17.985 0.552 3.584 1.00 20.62 639 LEU A CA 1
ATOM 705 C C . LEU A 1 92 ? 18.276 -0.337 4.790 1.00 23.03 639 LEU A C 1
ATOM 706 O O . LEU A 1 92 ? 18.895 -1.389 4.639 1.00 19.27 639 LEU A O 1
ATOM 711 N N . ASP A 1 93 ? 17.863 0.089 5.986 1.00 21.86 640 ASP A N 1
ATOM 712 C CA . ASP A 1 93 ? 18.100 -0.721 7.188 1.00 21.76 640 ASP A CA 1
ATOM 713 C C . ASP A 1 93 ? 17.316 -2.022 7.115 1.00 22.82 640 ASP A C 1
ATOM 714 O O . ASP A 1 93 ? 17.804 -3.079 7.521 1.00 21.92 640 ASP A O 1
ATOM 719 N N . LYS A 1 94 ? 16.089 -1.935 6.614 1.00 19.91 641 LYS A N 1
ATOM 720 C CA . LYS A 1 94 ? 15.237 -3.102 6.490 1.00 21.35 641 LYS A CA 1
ATOM 721 C C . LYS A 1 94 ? 15.822 -4.104 5.480 1.00 24.49 641 LYS A C 1
ATOM 722 O O . LYS A 1 94 ? 15.910 -5.302 5.758 1.00 20.47 641 LYS A O 1
ATOM 728 N N . VAL A 1 95 ? 16.230 -3.609 4.315 1.00 21.33 642 VAL A N 1
ATOM 729 C CA . VAL A 1 95 ? 16.843 -4.474 3.310 1.00 21.67 642 VAL A CA 1
ATOM 730 C C . VAL A 1 95 ? 18.088 -5.165 3.869 1.00 20.51 642 VAL A C 1
ATOM 731 O O . VAL A 1 95 ? 18.253 -6.374 3.722 1.00 19.41 642 VAL A O 1
ATOM 735 N N . CYS A 1 96 ? 18.957 -4.394 4.515 1.00 19.79 643 CYS A N 1
ATOM 736 C CA . CYS A 1 96 ? 20.160 -4.947 5.137 1.00 24.13 643 CYS A CA 1
ATOM 737 C C . CYS A 1 96 ? 19.848 -6.084 6.125 1.00 23.30 643 CYS A C 1
ATOM 738 O O . CYS A 1 96 ? 20.468 -7.156 6.067 1.00 21.35 643 CYS A O 1
ATOM 741 N N . GLU A 1 97 ? 18.884 -5.867 7.017 1.00 19.26 644 GLU A N 1
ATOM 742 C CA . GLU A 1 97 ? 18.499 -6.929 7.955 1.00 26.93 644 GLU A CA 1
ATOM 743 C C . GLU A 1 97 ? 17.956 -8.177 7.259 1.00 21.86 644 GLU A C 1
ATOM 744 O O . GLU A 1 97 ? 18.183 -9.283 7.717 1.00 21.74 644 GLU A O 1
ATOM 750 N N . GLU A 1 98 ? 17.228 -7.998 6.162 1.00 21.52 645 GLU A N 1
ATOM 751 C CA . GLU A 1 98 ? 16.648 -9.139 5.452 1.00 19.73 645 GLU A CA 1
ATOM 752 C C . GLU A 1 98 ? 17.722 -9.929 4.700 1.00 20.11 645 GLU A C 1
ATOM 753 O O . GLU A 1 98 ? 17.640 -11.158 4.611 1.00 20.32 645 GLU A O 1
ATOM 759 N N . GLN A 1 99 ? 18.723 -9.232 4.166 1.00 18.92 646 GLN A N 1
ATOM 760 C CA . GLN A 1 99 ? 19.856 -9.900 3.520 1.00 24.45 646 GLN A CA 1
ATOM 761 C C . GLN A 1 99 ? 20.696 -10.670 4.543 1.00 21.45 646 GLN A C 1
ATOM 762 O O . GLN A 1 99 ? 21.145 -11.780 4.270 1.00 21.92 646 GLN A O 1
ATOM 768 N N . GLN A 1 100 ? 20.923 -10.064 5.704 1.00 22.49 647 GLN A N 1
ATOM 769 C CA . GLN A 1 100 ? 21.612 -10.748 6.800 1.00 25.53 647 GLN A CA 1
ATOM 770 C C . GLN A 1 100 ? 20.823 -11.964 7.289 1.00 22.63 647 GLN A C 1
ATOM 771 O O . GLN A 1 100 ? 21.409 -12.989 7.620 1.00 23.64 647 GLN A O 1
ATOM 777 N N . PHE A 1 101 ? 19.500 -11.846 7.349 1.00 20.93 648 PHE A N 1
ATOM 778 C CA . PHE A 1 101 ? 18.667 -12.979 7.726 1.00 20.56 648 PHE A CA 1
ATOM 779 C C . PHE A 1 101 ? 18.891 -14.142 6.756 1.00 21.86 648 PHE A C 1
ATOM 780 O O . PHE A 1 101 ? 19.161 -15.262 7.183 1.00 22.10 648 PHE A O 1
ATOM 788 N N . LEU A 1 102 ? 18.805 -13.876 5.453 1.00 18.46 649 LEU A N 1
ATOM 789 C CA . LEU A 1 102 ? 19.026 -14.932 4.459 1.00 22.09 649 LEU A CA 1
ATOM 790 C C . LEU A 1 102 ? 20.384 -15.596 4.694 1.00 22.86 649 LEU A C 1
ATOM 791 O O . LEU A 1 102 ? 20.493 -16.817 4.716 1.00 20.41 649 LEU A O 1
ATOM 796 N N . THR A 1 103 ? 21.421 -14.782 4.863 1.00 21.15 650 THR A N 1
ATOM 797 C CA . THR A 1 103 ? 22.770 -15.307 5.055 1.00 25.97 650 THR A CA 1
ATOM 798 C C . THR A 1 103 ? 22.841 -16.213 6.290 1.00 24.93 650 THR A C 1
ATOM 799 O O . THR A 1 103 ? 23.425 -17.298 6.247 1.00 21.65 650 THR A O 1
ATOM 803 N N . LEU A 1 104 ? 22.224 -15.770 7.380 1.00 23.14 651 LEU A N 1
ATOM 804 C CA . LEU A 1 104 ? 22.203 -16.545 8.620 1.00 26.00 651 LEU A CA 1
ATOM 805 C C . LEU A 1 104 ? 21.446 -17.867 8.451 1.00 22.63 651 LEU A C 1
ATOM 806 O O . LEU A 1 104 ? 21.844 -18.899 8.996 1.00 25.37 651 LEU A O 1
ATOM 811 N N . GLN A 1 105 ? 20.359 -17.829 7.689 1.00 19.81 652 GLN A N 1
ATOM 812 C CA . GLN A 1 105 ? 19.529 -19.006 7.457 1.00 19.53 652 GLN A CA 1
ATOM 813 C C . GLN A 1 105 ? 20.254 -20.022 6.571 1.00 20.56 652 GLN A C 1
ATOM 814 O O . GLN A 1 105 ? 20.075 -21.231 6.725 1.00 19.57 652 GLN A O 1
ATOM 820 N N . GLU A 1 106 ? 21.070 -19.520 5.650 1.00 19.38 653 GLU A N 1
ATOM 821 C CA . GLU A 1 106 ? 21.878 -20.382 4.786 1.00 25.34 653 GLU A CA 1
ATOM 822 C C . GLU A 1 106 ? 22.982 -21.091 5.580 1.00 26.38 653 GLU A C 1
ATOM 823 O O . GLU A 1 106 ? 23.251 -22.278 5.361 1.00 24.07 653 GLU A O 1
ATOM 829 N N . GLU A 1 107 ? 23.625 -20.365 6.489 1.00 21.92 654 GLU A N 1
ATOM 830 C CA . GLU A 1 107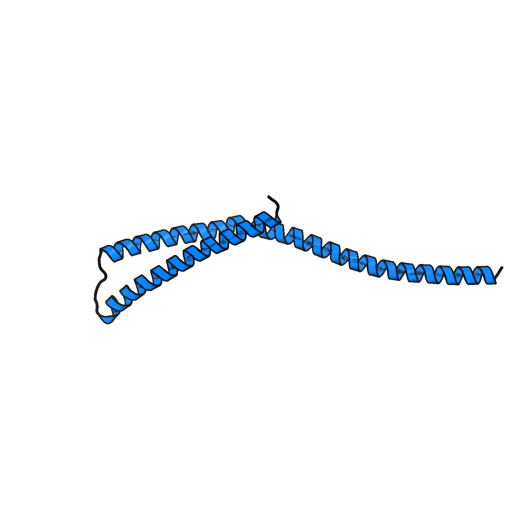 ? 24.606 -20.973 7.389 1.00 26.49 654 GLU A CA 1
ATOM 831 C C . GLU A 1 107 ? 23.950 -21.980 8.338 1.00 25.88 654 GLU A C 1
ATOM 832 O O . GLU A 1 107 ? 24.522 -23.035 8.634 1.00 28.08 654 GLU A O 1
ATOM 838 N N . LEU A 1 108 ? 22.750 -21.655 8.814 1.00 22.68 655 LEU A N 1
ATOM 839 C CA . LEU A 1 108 ? 22.022 -22.545 9.717 1.00 24.42 655 LEU A CA 1
ATOM 840 C C . LEU A 1 108 ? 21.710 -23.899 9.071 1.00 24.65 655 LEU A C 1
ATOM 841 O O . LEU A 1 108 ? 21.879 -24.934 9.701 1.00 23.58 655 LEU A O 1
ATOM 846 N N . ILE A 1 109 ? 21.245 -23.892 7.825 1.00 22.29 656 ILE A N 1
ATOM 847 C CA . ILE A 1 109 ? 20.890 -25.148 7.181 1.00 25.37 656 ILE A CA 1
ATOM 848 C C . ILE A 1 109 ? 22.131 -26.005 6.942 1.00 25.15 656 ILE A C 1
ATOM 849 O O . ILE A 1 109 ? 22.068 -27.219 7.044 1.00 23.12 656 ILE A O 1
ATOM 854 N N . LEU A 1 110 ? 23.267 -25.376 6.663 1.00 24.71 657 LEU A N 1
ATOM 855 C CA . LEU A 1 110 ? 24.508 -26.140 6.572 1.00 27.24 657 LEU A CA 1
ATOM 856 C C . LEU A 1 110 ? 24.834 -26.812 7.912 1.00 25.90 657 LEU A C 1
ATOM 857 O O . LEU A 1 110 ? 25.194 -27.988 7.938 1.00 24.28 657 LEU A O 1
ATOM 862 N N . ASP A 1 111 ? 24.712 -26.070 9.014 1.00 24.67 658 ASP A N 1
ATOM 863 C CA . ASP A 1 111 ? 24.943 -26.625 10.359 1.00 25.79 658 ASP A CA 1
ATOM 864 C C . ASP A 1 111 ? 23.982 -27.769 10.694 1.00 26.65 658 ASP A C 1
ATOM 865 O O . ASP A 1 111 ? 24.387 -28.780 11.279 1.00 26.72 658 ASP A O 1
ATOM 870 N N . LEU A 1 112 ? 22.711 -27.603 10.335 1.00 21.15 659 LEU A N 1
ATOM 871 C CA . LEU A 1 112 ? 21.705 -28.643 10.551 1.00 24.18 659 LEU A CA 1
ATOM 872 C C . LEU A 1 112 ? 22.023 -29.918 9.776 1.00 24.80 659 LEU A C 1
ATOM 873 O O . LEU A 1 112 ? 21.910 -31.019 10.322 1.00 20.65 659 LEU A O 1
ATOM 878 N N . LYS A 1 113 ? 22.398 -29.778 8.506 1.00 22.52 660 LYS A N 1
ATOM 879 C CA . LYS A 1 113 ? 22.763 -30.947 7.700 1.00 23.85 660 LYS A CA 1
ATOM 880 C C . LYS A 1 113 ? 23.960 -31.676 8.321 1.00 21.56 660 LYS A C 1
ATOM 881 O O . LYS A 1 113 ? 23.999 -32.904 8.379 1.00 24.10 660 LYS A O 1
ATOM 887 N N . GLU A 1 114 ? 24.945 -30.906 8.762 1.00 23.85 661 GLU A N 1
ATOM 888 C CA . GLU A 1 114 ? 26.135 -31.458 9.395 1.00 27.64 661 GLU A CA 1
ATOM 889 C C . GLU A 1 114 ? 25.760 -32.214 10.673 1.00 27.09 661 GLU A C 1
ATOM 890 O O . GLU A 1 114 ? 26.109 -33.383 10.843 1.00 25.64 661 GLU A O 1
ATOM 896 N N . ASP A 1 115 ? 25.037 -31.544 11.562 1.00 23.88 662 ASP A N 1
ATOM 897 C CA . ASP A 1 115 ? 24.608 -32.153 12.818 1.00 25.23 662 ASP A CA 1
ATOM 898 C C . ASP A 1 115 ? 23.725 -33.384 12.598 1.00 24.64 662 ASP A C 1
ATOM 899 O O . ASP A 1 115 ? 23.864 -34.400 13.282 1.00 23.83 662 ASP A O 1
ATOM 904 N N . LEU A 1 116 ? 22.802 -33.298 11.653 1.00 21.91 663 LEU A N 1
ATOM 905 C CA . LEU A 1 116 ? 21.951 -34.439 11.375 1.00 21.64 663 LEU A CA 1
ATOM 906 C C . LEU A 1 116 ? 22.770 -35.590 10.787 1.00 23.56 663 LEU A C 1
ATOM 907 O O . LEU A 1 116 ? 22.499 -36.748 11.065 1.00 23.21 663 LEU A O 1
ATOM 912 N N . GLY A 1 117 ? 23.773 -35.268 9.978 1.00 25.35 664 GLY A N 1
ATOM 913 C CA . GLY A 1 117 ? 24.609 -36.287 9.365 1.00 22.62 664 GLY A CA 1
ATOM 914 C C . GLY A 1 117 ? 25.408 -37.033 10.425 1.00 23.73 664 GLY A C 1
ATOM 915 O O . GLY A 1 117 ? 25.520 -38.248 10.373 1.00 25.95 664 GLY A O 1
ATOM 916 N N . LYS A 1 118 ? 25.958 -36.308 11.395 1.00 23.45 665 LYS A N 1
ATOM 917 C CA . LYS A 1 118 ? 26.697 -36.945 12.485 1.00 25.32 665 LYS A CA 1
ATOM 918 C C . LYS A 1 118 ? 25.800 -37.782 13.398 1.00 22.20 665 LYS A C 1
ATOM 919 O O . LYS A 1 118 ? 26.223 -38.822 13.906 1.00 21.35 665 LYS A O 1
ATOM 925 N N . ALA A 1 119 ? 24.577 -37.313 13.628 1.00 20.76 666 ALA A N 1
ATOM 926 C CA . ALA A 1 119 ? 23.614 -38.053 14.439 1.00 23.37 666 ALA A CA 1
ATOM 927 C C . ALA A 1 119 ? 23.267 -39.370 13.765 1.00 21.80 666 ALA A C 1
ATOM 928 O O . ALA A 1 119 ? 23.158 -40.393 14.425 1.00 18.05 666 ALA A O 1
ATOM 930 N N . LEU A 1 120 ? 23.069 -39.333 12.452 1.00 21.42 667 LEU A N 1
ATOM 931 C CA . LEU A 1 120 ? 22.802 -40.557 11.688 1.00 20.22 667 LEU A CA 1
ATOM 932 C C . LEU A 1 120 ? 23.930 -41.568 11.817 1.00 22.90 667 LEU A C 1
ATOM 933 O O . LEU A 1 120 ? 23.688 -42.760 12.023 1.00 22.38 667 LEU A O 1
ATOM 938 N N . GLU A 1 121 ? 25.161 -41.097 11.645 1.00 21.89 668 GLU A N 1
ATOM 939 C CA . GLU A 1 121 ? 26.333 -41.973 11.722 1.00 22.32 668 GLU A CA 1
ATOM 940 C C . GLU A 1 121 ? 26.467 -42.578 13.112 1.00 20.71 668 GLU A C 1
ATOM 941 O O . GLU A 1 121 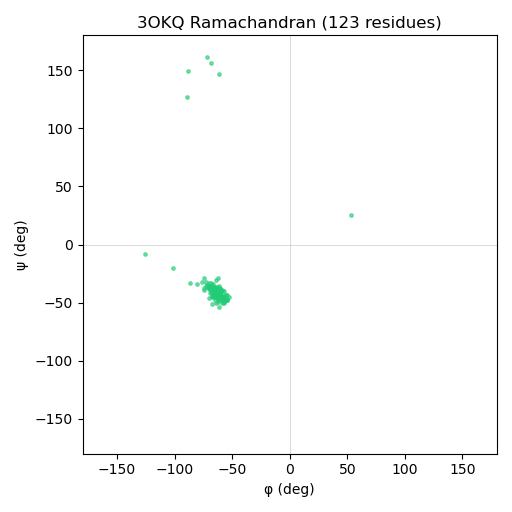? 26.781 -43.760 13.261 1.00 19.20 668 GLU A O 1
ATOM 947 N N . THR A 1 122 ? 26.230 -41.762 14.131 1.00 20.34 669 THR A N 1
ATOM 948 C CA . THR A 1 122 ? 26.305 -42.235 15.505 1.00 20.10 669 THR A CA 1
ATOM 949 C C . THR A 1 122 ? 25.230 -43.267 15.796 1.00 20.96 669 THR A C 1
ATOM 950 O O . THR A 1 122 ? 25.503 -44.299 16.416 1.00 21.00 669 THR A O 1
ATOM 954 N N . PHE A 1 123 ? 24.004 -42.983 15.361 1.00 18.79 670 PHE A N 1
ATOM 955 C CA . PHE A 1 123 ? 22.913 -43.946 15.503 1.00 22.81 670 PHE A CA 1
ATOM 956 C C . PHE A 1 123 ? 23.229 -45.270 14.785 1.00 24.14 670 PHE A C 1
ATOM 957 O O . PHE A 1 123 ? 22.918 -46.354 15.284 1.00 22.19 670 PHE A O 1
ATOM 965 N N . ASP A 1 124 ? 23.853 -45.187 13.616 1.00 24.24 671 ASP A N 1
ATOM 966 C CA . ASP A 1 124 ? 24.263 -46.402 12.911 1.00 25.20 671 ASP A CA 1
ATOM 967 C C . ASP A 1 124 ? 25.310 -47.218 13.705 1.00 24.46 671 ASP A C 1
ATOM 968 O O . ASP A 1 124 ? 25.285 -48.445 13.698 1.00 23.20 671 ASP A O 1
ATOM 973 N N . LEU A 1 125 ? 26.242 -46.540 14.364 1.00 23.02 672 LEU A N 1
ATOM 974 C CA . LEU A 1 125 ? 27.218 -47.216 15.226 1.00 24.11 672 LEU A CA 1
ATOM 975 C C . LEU A 1 125 ? 26.497 -47.925 16.367 1.00 25.87 672 LEU A C 1
ATOM 976 O O . LEU A 1 125 ? 26.790 -49.073 16.695 1.00 25.91 672 LEU A O 1
ATOM 981 N N . ILE A 1 126 ? 25.555 -47.220 16.978 1.00 25.17 673 ILE A N 1
ATOM 982 C CA . ILE A 1 126 ? 24.793 -47.761 18.092 1.00 22.50 673 ILE A CA 1
ATOM 983 C C . ILE A 1 126 ? 24.078 -49.035 17.676 1.00 25.03 673 ILE A C 1
ATOM 984 O O . ILE A 1 126 ? 24.168 -50.049 18.364 1.00 25.26 673 ILE A O 1
ATOM 989 N N . LYS A 1 127 ? 23.388 -48.982 16.541 1.00 24.11 674 LYS A N 1
ATOM 990 C CA . LYS A 1 127 ? 22.682 -50.151 16.021 1.00 32.84 674 LYS A CA 1
ATOM 991 C C . LYS A 1 127 ? 23.624 -51.323 15.735 1.00 34.93 674 LYS A C 1
ATOM 992 O O . LYS A 1 127 ? 23.271 -52.479 15.962 1.00 34.95 674 LYS A O 1
ATOM 998 N N . LEU A 1 128 ? 24.820 -51.014 15.243 1.00 30.12 675 LEU A N 1
ATOM 999 C CA . LEU A 1 128 ? 25.840 -52.025 15.002 1.00 31.49 675 LEU A CA 1
ATOM 1000 C C . LEU A 1 128 ? 26.255 -52.679 16.318 1.00 37.03 675 LEU A C 1
ATOM 1001 O O . LEU A 1 128 ? 26.408 -53.898 16.390 1.00 33.28 675 LEU A O 1
ATOM 1006 N N . CYS A 1 129 ? 26.434 -51.863 17.354 1.00 34.57 676 CYS A N 1
ATOM 1007 C CA . CYS A 1 129 ? 26.832 -52.353 18.673 1.00 36.77 676 CYS A CA 1
ATOM 1008 C C . CYS A 1 129 ? 25.781 -53.286 19.263 1.00 38.29 676 CYS A C 1
ATOM 1009 O O . CYS A 1 129 ? 26.100 -54.180 20.046 1.00 44.63 676 CYS A O 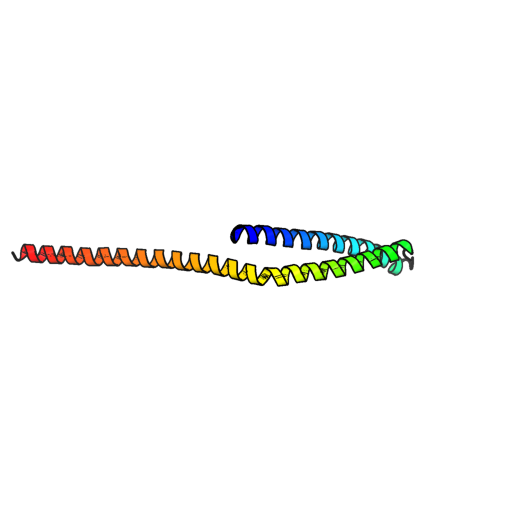1
ATOM 1012 N N . CYS A 1 130 ? 24.525 -53.073 18.884 1.00 34.76 677 CYS A N 1
ATOM 1013 C CA . CYS A 1 130 ? 23.419 -53.853 19.430 1.00 38.05 677 CYS A CA 1
ATOM 1014 C C . CYS A 1 130 ? 23.195 -55.165 18.668 1.00 45.04 677 CYS A C 1
ATOM 1015 O O . CYS A 1 130 ? 23.707 -55.352 17.558 1.00 47.52 677 CYS A O 1
#